Protein AF-A0A2M7X2M9-F1 (afdb_monomer)

InterPro domains:
  IPR012947 Threonyl/alanyl tRNA synthetase, SAD [PF07973] (38-74)
  IPR018163 Threonyl/alanyl tRNA synthetase, class II-like, putative editing domain superfamily [SSF55186] (1-74)
  IPR050058 Alanine--tRNA ligase [PTHR11777] (1-74)

Organism: NCBI:txid1975079

Structure (mmCIF, N/CA/C/O backbone):
data_AF-A0A2M7X2M9-F1
#
_entry.id   AF-A0A2M7X2M9-F1
#
loop_
_atom_site.group_PDB
_atom_site.id
_atom_site.type_symbol
_atom_site.label_atom_id
_atom_site.label_alt_id
_atom_site.label_comp_id
_atom_site.label_asym_id
_atom_site.label_entity_id
_atom_site.label_seq_id
_atom_site.pdbx_PDB_ins_code
_atom_site.Cartn_x
_atom_site.Cartn_y
_atom_site.Cartn_z
_atom_site.occupancy
_atom_site.B_iso_or_equiv
_atom_site.auth_seq_id
_atom_site.auth_comp_id
_atom_site.auth_asym_id
_atom_site.auth_atom_id
_atom_site.pdbx_PDB_model_num
ATOM 1 N N . VAL A 1 1 ? 12.299 -2.708 -2.261 1.00 92.75 1 VAL A N 1
ATOM 2 C CA . VAL A 1 1 ? 11.190 -2.300 -3.164 1.00 92.75 1 VAL A CA 1
ATOM 3 C C . VAL A 1 1 ? 11.053 -3.252 -4.346 1.00 92.75 1 VAL A C 1
ATOM 5 O O . VAL A 1 1 ? 10.059 -3.960 -4.395 1.00 92.75 1 VAL A O 1
ATOM 8 N N . ASN A 1 2 ? 12.056 -3.367 -5.229 1.00 96.62 2 ASN A N 1
ATOM 9 C CA . ASN A 1 2 ? 11.970 -4.240 -6.414 1.00 96.62 2 ASN A CA 1
ATOM 10 C C . ASN A 1 2 ? 11.634 -5.713 -6.115 1.00 96.62 2 ASN A C 1
ATOM 12 O O . ASN A 1 2 ? 10.916 -6.330 -6.890 1.00 96.62 2 ASN A O 1
ATOM 16 N N . GLU A 1 3 ? 12.091 -6.280 -4.993 1.00 96.94 3 GLU A N 1
ATOM 17 C CA . GLU A 1 3 ? 11.694 -7.643 -4.592 1.00 96.94 3 GLU A CA 1
ATOM 18 C C . GLU A 1 3 ? 10.186 -7.789 -4.364 1.00 96.94 3 GLU A C 1
ATOM 20 O O . GLU A 1 3 ? 9.605 -8.799 -4.742 1.00 96.94 3 GLU A O 1
ATOM 25 N N . LYS A 1 4 ? 9.536 -6.775 -3.780 1.00 95.81 4 LYS A N 1
ATOM 26 C CA . LYS A 1 4 ? 8.089 -6.795 -3.531 1.00 95.81 4 LYS A CA 1
ATOM 27 C C . LYS A 1 4 ? 7.293 -6.526 -4.801 1.00 95.81 4 LYS A C 1
ATOM 29 O O . LYS A 1 4 ? 6.285 -7.182 -5.001 1.00 95.81 4 LYS A O 1
ATOM 34 N N . ILE A 1 5 ? 7.801 -5.668 -5.689 1.00 95.88 5 ILE A N 1
ATOM 35 C CA . ILE A 1 5 ? 7.250 -5.488 -7.042 1.00 95.88 5 ILE A CA 1
ATOM 36 C C . ILE A 1 5 ? 7.201 -6.836 -7.773 1.00 95.88 5 ILE A C 1
ATOM 38 O O . ILE A 1 5 ? 6.136 -7.239 -8.227 1.00 95.88 5 ILE A O 1
ATOM 42 N N . LYS A 1 6 ? 8.317 -7.579 -7.783 1.00 96.69 6 LYS A N 1
ATOM 43 C CA . LYS A 1 6 ? 8.418 -8.912 -8.406 1.00 96.69 6 LYS A CA 1
ATOM 44 C C . LYS A 1 6 ? 7.563 -9.992 -7.738 1.00 96.69 6 LYS A C 1
ATOM 46 O O . LYS A 1 6 ? 7.297 -11.013 -8.361 1.00 96.69 6 LYS A O 1
ATOM 51 N N . ALA A 1 7 ? 7.172 -9.795 -6.480 1.00 96.25 7 ALA 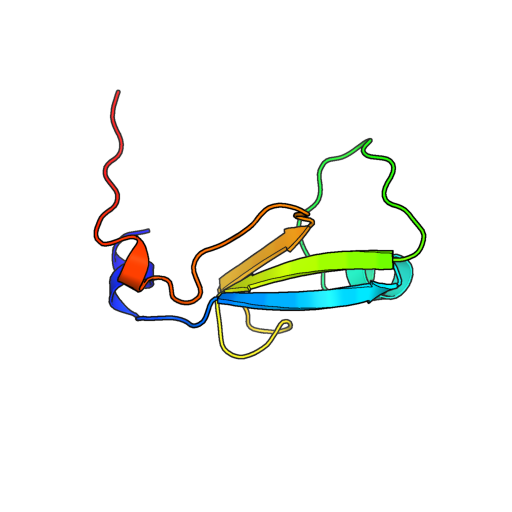A N 1
ATOM 52 C CA . ALA A 1 7 ? 6.311 -10.725 -5.755 1.00 96.25 7 ALA A CA 1
ATOM 53 C C . ALA A 1 7 ? 4.828 -10.609 -6.154 1.00 96.25 7 ALA A C 1
ATOM 55 O O . ALA A 1 7 ? 4.032 -11.419 -5.691 1.00 96.25 7 ALA A O 1
ATOM 56 N N . ASN A 1 8 ? 4.464 -9.641 -7.008 1.00 96.44 8 ASN A N 1
ATOM 57 C CA . ASN A 1 8 ? 3.117 -9.463 -7.561 1.00 96.44 8 ASN A CA 1
ATOM 58 C C . ASN A 1 8 ? 2.020 -9.424 -6.481 1.00 96.44 8 ASN A C 1
ATOM 60 O O . ASN A 1 8 ? 0.983 -10.081 -6.599 1.00 96.44 8 ASN A O 1
ATOM 64 N N . LEU A 1 9 ? 2.263 -8.680 -5.401 1.00 97.19 9 LEU A N 1
ATOM 65 C CA . LEU A 1 9 ? 1.351 -8.613 -4.266 1.00 97.19 9 LEU A CA 1
ATOM 66 C C . LEU A 1 9 ? 0.105 -7.786 -4.620 1.00 97.19 9 LEU A C 1
ATOM 68 O O . LEU A 1 9 ? 0.235 -6.732 -5.254 1.00 97.19 9 LEU A O 1
ATOM 72 N N . PRO A 1 10 ? -1.093 -8.211 -4.185 1.00 97.25 10 PRO A N 1
ATOM 73 C CA . PRO A 1 10 ? -2.301 -7.422 -4.369 1.00 97.25 10 PRO A CA 1
ATOM 74 C C . PRO A 1 10 ? -2.240 -6.148 -3.524 1.00 97.25 10 PRO A C 1
ATOM 76 O O . PRO A 1 10 ? -1.744 -6.152 -2.393 1.00 97.25 10 PRO A O 1
ATOM 79 N N . VAL A 1 11 ? -2.764 -5.060 -4.076 1.00 97.56 11 VAL A N 1
ATOM 80 C CA . VAL A 1 11 ? -2.963 -3.797 -3.369 1.00 97.56 11 VAL A CA 1
ATOM 81 C C . VAL A 1 11 ? -4.453 -3.639 -3.132 1.00 97.56 11 VAL A C 1
ATOM 83 O O . VAL A 1 11 ? -5.252 -3.576 -4.063 1.00 97.56 11 VAL A O 1
ATOM 86 N N . ASN A 1 12 ? -4.826 -3.599 -1.864 1.00 96.69 12 ASN A N 1
ATOM 87 C CA . ASN A 1 12 ? -6.208 -3.643 -1.432 1.00 96.69 12 ASN A CA 1
ATOM 88 C C . ASN A 1 12 ? -6.593 -2.340 -0.741 1.00 96.69 12 ASN A C 1
ATOM 90 O O . ASN A 1 12 ? -5.769 -1.689 -0.097 1.00 96.69 12 ASN A O 1
ATOM 94 N N . LYS A 1 13 ? -7.878 -1.994 -0.843 1.00 95.75 13 LYS A N 1
ATOM 95 C CA . LYS A 1 13 ? -8.481 -0.847 -0.169 1.00 95.75 13 LYS A CA 1
ATOM 96 C C . LYS A 1 13 ? -9.619 -1.313 0.714 1.00 95.75 13 LYS A C 1
ATOM 98 O O . LYS A 1 13 ? -10.499 -2.042 0.262 1.00 95.75 13 LYS A O 1
ATOM 103 N N . ILE A 1 14 ? -9.649 -0.813 1.938 1.00 94.44 14 ILE A N 1
ATOM 104 C CA . ILE A 1 14 ? -10.787 -0.981 2.839 1.00 94.44 14 ILE A CA 1
ATOM 105 C C . ILE A 1 14 ? -11.144 0.345 3.487 1.00 94.44 14 ILE A C 1
ATOM 107 O O . ILE A 1 14 ? -10.285 1.190 3.730 1.00 94.44 14 ILE A O 1
ATOM 111 N N . ILE A 1 15 ? -12.433 0.520 3.748 1.00 93.88 15 ILE A N 1
ATOM 112 C CA . ILE A 1 15 ? -12.963 1.668 4.474 1.00 93.88 15 ILE A CA 1
ATOM 113 C C . ILE A 1 15 ? -13.471 1.144 5.806 1.00 9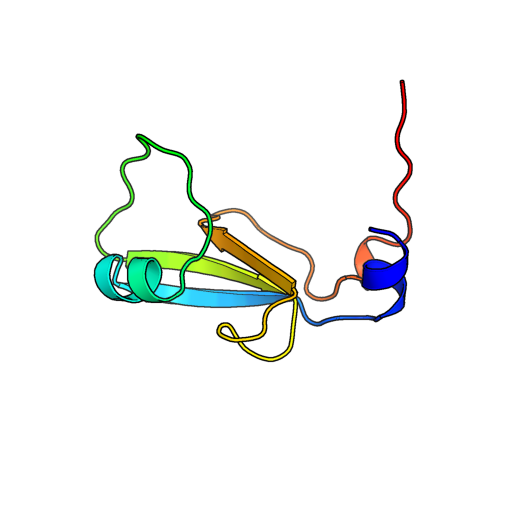3.88 15 ILE A C 1
ATOM 115 O O . ILE A 1 15 ? -14.270 0.210 5.840 1.00 93.88 15 ILE A O 1
ATOM 119 N N . MET A 1 16 ? -13.004 1.735 6.897 1.00 93.25 16 MET A N 1
ATOM 120 C CA . MET A 1 16 ? -13.436 1.361 8.239 1.00 93.25 16 MET A CA 1
ATOM 121 C C . MET A 1 16 ? -13.505 2.580 9.146 1.00 93.25 16 MET A C 1
ATOM 123 O O . MET A 1 16 ? -13.084 3.677 8.771 1.00 93.25 16 MET A O 1
ATOM 127 N N . LYS A 1 17 ? -14.061 2.392 10.344 1.00 93.62 17 LYS A N 1
ATOM 128 C CA . LYS A 1 17 ? -14.059 3.440 11.360 1.00 93.62 17 LYS A CA 1
ATOM 129 C C . LYS A 1 17 ? -12.632 3.7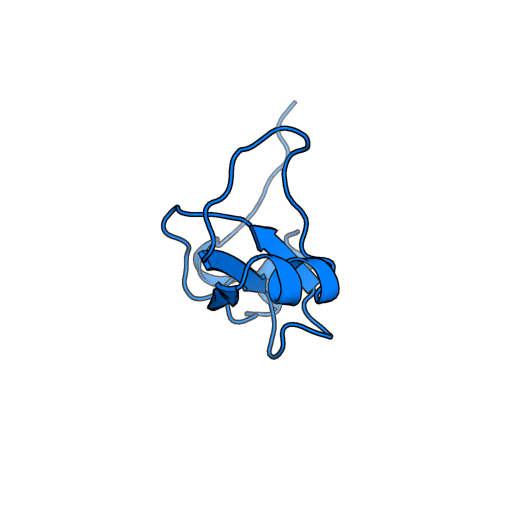49 11.783 1.00 93.62 17 LYS A C 1
ATOM 131 O O . LYS A 1 17 ? -11.814 2.839 11.899 1.00 93.62 17 LYS A O 1
ATOM 136 N N . LYS A 1 18 ? -12.357 5.019 12.065 1.00 88.88 18 LYS A N 1
ATOM 137 C CA . LYS A 1 18 ? -11.039 5.470 12.516 1.00 88.88 18 LYS A CA 1
ATOM 138 C C . LYS A 1 18 ? -10.529 4.667 13.719 1.00 88.88 18 LYS A C 1
ATOM 140 O O . LYS A 1 18 ? -9.393 4.214 13.697 1.00 88.88 18 LYS A O 1
ATOM 145 N N . GLU A 1 19 ? -11.392 4.410 14.699 1.00 88.62 19 GLU A N 1
ATOM 146 C CA . GLU A 1 19 ? -11.042 3.646 15.905 1.00 88.62 19 GLU A CA 1
ATOM 147 C C . GLU A 1 19 ? -10.603 2.205 15.600 1.00 88.62 19 GLU A C 1
ATOM 149 O O . GLU A 1 19 ? -9.729 1.659 16.270 1.00 88.62 19 GLU A O 1
ATOM 154 N N . ASP A 1 20 ? -11.204 1.568 14.592 1.00 90.50 20 ASP A N 1
ATOM 155 C CA . ASP A 1 20 ? -10.815 0.222 14.165 1.00 90.50 20 ASP A CA 1
ATOM 156 C C . ASP A 1 20 ? -9.555 0.264 13.301 1.00 90.50 20 ASP A C 1
ATOM 158 O O . ASP A 1 20 ? -8.683 -0.592 13.442 1.00 90.50 20 ASP A O 1
ATOM 162 N N . ALA A 1 21 ? -9.410 1.306 12.480 1.00 90.06 21 ALA A N 1
ATOM 163 C CA . ALA A 1 21 ? -8.219 1.553 11.681 1.00 90.06 21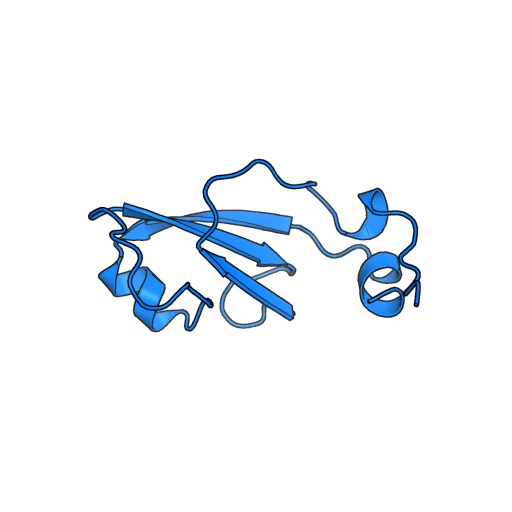 ALA A CA 1
ATOM 164 C C . ALA A 1 21 ? -6.969 1.720 12.547 1.00 90.06 21 ALA A C 1
ATOM 166 O O . ALA A 1 21 ? -5.932 1.135 12.236 1.00 90.06 21 ALA A O 1
ATOM 167 N N . GLU A 1 22 ? -7.074 2.430 13.670 1.00 87.38 22 GLU A N 1
ATOM 168 C CA . GLU A 1 22 ? -5.957 2.627 14.599 1.00 87.38 22 GLU A CA 1
ATOM 169 C C . GLU A 1 22 ? -5.453 1.290 15.167 1.00 87.38 22 GLU A C 1
ATOM 171 O O . GLU A 1 22 ? -4.247 1.082 15.301 1.00 87.38 22 GLU A O 1
ATOM 176 N N . LYS A 1 23 ? -6.354 0.324 15.397 1.00 90.19 23 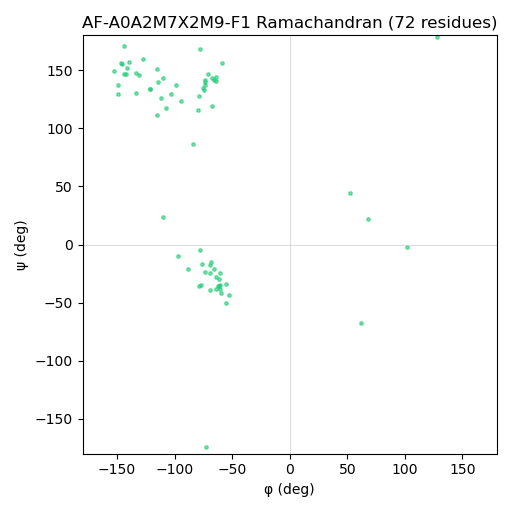LYS A N 1
ATOM 177 C CA . LYS A 1 23 ? -5.992 -1.026 15.869 1.00 90.19 23 LYS A CA 1
ATOM 178 C C . LYS A 1 23 ? -5.246 -1.841 14.817 1.00 90.19 23 LYS A C 1
ATOM 180 O O . LYS A 1 23 ? -4.493 -2.742 15.175 1.00 90.19 23 LYS A O 1
ATOM 185 N N . THR A 1 24 ? -5.424 -1.534 13.530 1.00 88.69 24 THR A N 1
ATOM 186 C CA . THR A 1 24 ? -4.696 -2.227 12.458 1.00 88.69 24 THR A CA 1
ATOM 187 C C . THR A 1 24 ? -3.208 -1.886 12.454 1.00 88.69 24 THR A C 1
ATOM 189 O O . THR A 1 24 ? -2.432 -2.606 11.831 1.00 88.69 24 THR A O 1
ATOM 192 N N . GLY A 1 25 ? -2.789 -0.801 13.116 1.00 88.88 25 GLY A N 1
ATOM 193 C CA . GLY A 1 25 ? -1.411 -0.315 13.073 1.00 88.88 25 GLY A CA 1
ATOM 194 C C . GLY A 1 25 ? -1.002 0.237 11.704 1.00 88.88 25 GLY A C 1
ATOM 195 O O . GLY A 1 25 ? 0.186 0.249 11.384 1.00 88.88 25 GLY A O 1
ATOM 196 N N . ALA A 1 26 ? -1.967 0.636 10.868 1.00 90.00 26 ALA A N 1
ATOM 197 C CA . ALA A 1 26 ? -1.683 1.334 9.619 1.00 90.00 26 ALA A CA 1
ATOM 198 C C . ALA A 1 26 ? -1.036 2.699 9.892 1.00 90.00 26 ALA A C 1
ATOM 200 O O . ALA A 1 26 ? -1.406 3.406 10.829 1.00 90.00 26 ALA A O 1
ATOM 201 N N . LEU A 1 27 ? -0.052 3.065 9.069 1.00 89.19 27 LEU A N 1
ATOM 202 C CA . LEU A 1 27 ? 0.657 4.331 9.219 1.00 89.19 27 LEU A CA 1
ATOM 203 C C . LEU A 1 27 ? -0.222 5.498 8.768 1.00 89.19 27 LEU A C 1
ATOM 205 O O . LEU A 1 27 ? -0.876 5.440 7.728 1.00 89.19 27 LEU A O 1
ATOM 209 N N . HIS A 1 28 ? -0.195 6.578 9.537 1.00 86.81 28 HIS A N 1
ATOM 210 C CA . HIS A 1 28 ? -0.876 7.830 9.227 1.00 86.81 28 HIS A CA 1
ATOM 211 C C . HIS A 1 28 ? 0.008 9.022 9.600 1.00 86.81 28 HIS A C 1
ATOM 213 O O . HIS A 1 28 ? 0.873 8.910 10.480 1.00 86.81 28 HIS A O 1
ATOM 219 N N . PHE A 1 29 ? -0.218 10.179 8.981 1.00 78.69 29 PHE A N 1
ATOM 220 C CA . PHE A 1 29 ? 0.503 11.392 9.351 1.00 78.69 29 PHE A CA 1
ATOM 221 C C . PHE A 1 29 ? -0.013 11.963 10.675 1.00 78.69 29 PHE A C 1
ATOM 223 O O . PHE A 1 29 ? -1.215 12.106 10.906 1.00 78.69 29 PHE A O 1
ATOM 230 N N . PHE A 1 30 ? 0.922 12.312 11.558 1.00 63.28 30 PHE A N 1
ATOM 231 C CA . PHE A 1 30 ? 0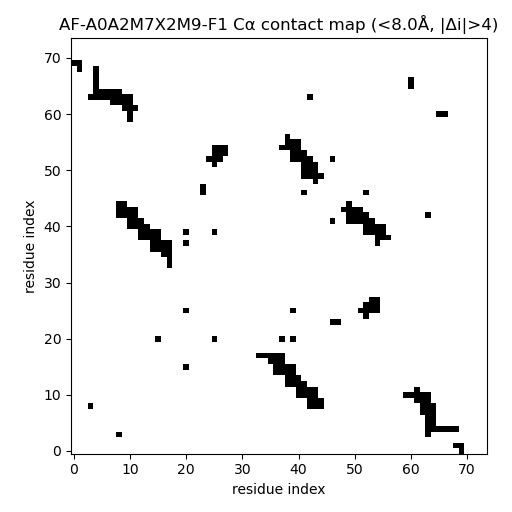.610 12.937 12.839 1.00 63.28 30 PHE A CA 1
ATOM 232 C C . PHE A 1 30 ? 0.050 14.347 12.592 1.00 63.28 30 PHE A C 1
ATOM 234 O O . PHE A 1 30 ? 0.736 15.194 12.025 1.00 63.28 30 PHE A O 1
ATOM 241 N N . GLY A 1 31 ? -1.192 14.603 13.012 1.00 64.75 31 GLY A N 1
ATOM 242 C CA . GLY A 1 31 ? -1.837 15.918 12.890 1.00 64.75 31 GLY A CA 1
ATOM 243 C C . GLY A 1 31 ? -2.851 16.069 11.750 1.00 64.75 31 GLY A C 1
ATOM 244 O O . GLY A 1 31 ? -3.492 17.117 11.668 1.00 64.75 31 GLY A O 1
ATOM 245 N N . GLU A 1 32 ? -3.066 15.048 10.914 1.00 67.50 32 GLU A N 1
ATOM 246 C CA . GLU A 1 32 ? -4.165 15.074 9.942 1.00 67.50 32 GLU A CA 1
ATOM 247 C C . GLU A 1 32 ? -5.527 14.824 10.609 1.00 67.50 32 GLU A C 1
ATOM 249 O O . GLU A 1 32 ? -5.711 13.911 11.423 1.00 67.50 32 GLU A O 1
ATOM 254 N N . LYS A 1 33 ? -6.521 15.643 10.246 1.00 73.75 33 LYS A N 1
ATOM 255 C CA . LYS A 1 33 ? -7.911 15.445 10.668 1.00 73.75 33 LYS A CA 1
ATOM 256 C C . LYS A 1 33 ? -8.594 14.449 9.737 1.00 73.75 33 LYS A C 1
ATOM 258 O O . LYS A 1 33 ? -9.253 14.835 8.778 1.00 73.75 33 LYS A O 1
ATOM 263 N N . TYR A 1 34 ? -8.456 13.168 10.050 1.00 80.88 34 TYR A N 1
ATOM 264 C CA . TYR A 1 34 ? -9.297 12.132 9.459 1.00 80.88 34 TYR A CA 1
ATOM 265 C C . TYR A 1 34 ? -10.716 12.179 10.046 1.00 80.88 34 TYR A C 1
ATOM 267 O O . TYR A 1 34 ? -10.877 12.428 11.245 1.00 80.88 34 TYR A O 1
ATOM 275 N N . GLY A 1 35 ? -11.728 11.944 9.205 1.00 83.62 35 GLY A N 1
ATOM 276 C CA . GLY A 1 35 ? -13.127 11.815 9.631 1.00 83.62 35 GLY A CA 1
ATOM 277 C C . GLY A 1 35 ? -13.412 10.501 10.370 1.00 83.62 35 GLY A C 1
ATOM 278 O O . GLY A 1 35 ? -12.502 9.712 10.626 1.00 83.62 35 GLY A O 1
ATOM 279 N N . ASP A 1 36 ? -14.686 10.245 10.688 1.00 88.06 36 ASP A N 1
ATOM 280 C CA . ASP A 1 36 ? -15.116 9.023 11.393 1.00 88.06 36 ASP A CA 1
ATOM 281 C C . ASP A 1 36 ? -14.803 7.737 10.621 1.00 88.06 36 ASP A C 1
ATOM 283 O O . ASP A 1 36 ? -14.567 6.685 11.217 1.00 88.06 36 ASP A O 1
ATOM 287 N N . GLN A 1 37 ? -14.782 7.821 9.290 1.00 91.44 37 GLN A N 1
ATOM 288 C CA . GLN A 1 37 ? -14.376 6.742 8.399 1.00 91.44 37 GLN A CA 1
ATOM 289 C C . GLN A 1 37 ? -13.107 7.114 7.644 1.00 91.44 37 GLN A C 1
ATOM 291 O O . GLN A 1 37 ? -12.950 8.239 7.168 1.00 91.44 37 GLN A O 1
ATOM 296 N N . VAL A 1 38 ? -12.223 6.132 7.504 1.00 92.44 38 VAL A N 1
ATOM 297 C CA . VAL A 1 38 ? -10.925 6.274 6.849 1.00 92.44 38 VAL A CA 1
ATOM 298 C C . VAL A 1 38 ? -10.715 5.160 5.843 1.00 92.44 38 VAL A C 1
ATOM 300 O O . VAL A 1 38 ? -11.165 4.030 6.044 1.00 92.44 38 VAL A O 1
ATOM 303 N N . SER A 1 39 ? -10.024 5.482 4.754 1.00 93.44 39 SER A N 1
ATOM 304 C CA . SER A 1 39 ? -9.555 4.497 3.790 1.00 93.44 39 SER A CA 1
ATOM 305 C C . SER A 1 39 ? -8.130 4.078 4.114 1.00 93.44 39 SER A C 1
ATOM 307 O O . SER A 1 39 ? -7.220 4.907 4.158 1.00 93.44 39 SER A O 1
ATOM 309 N N . ILE A 1 40 ? -7.952 2.775 4.297 1.00 94.06 40 ILE A N 1
ATOM 310 C CA . ILE A 1 40 ? -6.646 2.143 4.428 1.00 94.06 40 ILE A CA 1
ATOM 311 C C . ILE A 1 40 ? -6.330 1.451 3.113 1.00 94.06 40 ILE A C 1
ATOM 313 O O . ILE A 1 40 ? -7.135 0.656 2.615 1.00 94.06 40 ILE A O 1
ATOM 317 N N . TYR A 1 41 ? -5.142 1.725 2.591 1.00 96.25 41 TYR A N 1
ATOM 318 C CA . TYR A 1 41 ? -4.525 0.904 1.563 1.00 96.25 41 TYR A CA 1
ATOM 319 C C . TYR A 1 41 ? -3.518 -0.033 2.202 1.00 96.25 41 TYR A C 1
ATOM 321 O O . TYR A 1 41 ? -2.759 0.375 3.079 1.00 96.25 41 TYR A O 1
ATOM 329 N N . TYR A 1 42 ? -3.506 -1.288 1.768 1.00 96.69 42 TYR A N 1
ATOM 330 C CA . TYR A 1 42 ? -2.536 -2.272 2.228 1.00 96.69 42 TYR A CA 1
ATOM 331 C C . TYR A 1 42 ? -2.072 -3.180 1.093 1.00 96.69 42 TYR A C 1
ATOM 333 O O . TYR A 1 42 ? -2.788 -3.401 0.119 1.00 96.69 42 TYR A O 1
ATOM 341 N N . ILE A 1 43 ? -0.849 -3.691 1.219 1.00 97.31 43 ILE A N 1
ATOM 342 C CA . ILE A 1 43 ? -0.177 -4.497 0.196 1.00 97.31 43 ILE A CA 1
ATOM 343 C C . ILE A 1 43 ? 0.028 -5.913 0.735 1.00 97.31 43 ILE A C 1
ATOM 345 O O . ILE A 1 43 ? 0.832 -6.114 1.648 1.00 97.31 43 ILE A O 1
ATOM 349 N N . GLY A 1 44 ? -0.678 -6.887 0.163 1.00 95.06 44 GLY A N 1
ATOM 350 C CA . GLY A 1 44 ? -0.712 -8.285 0.605 1.00 95.06 44 GLY A CA 1
ATOM 351 C C . GLY A 1 44 ? -2.136 -8.812 0.806 1.00 95.06 44 GLY A C 1
ATOM 352 O O . GLY A 1 44 ? -3.109 -8.082 0.628 1.00 95.06 44 GLY A O 1
ATOM 353 N N . ASP A 1 45 ? -2.256 -10.088 1.177 1.00 93.00 45 ASP A N 1
ATOM 354 C CA . ASP A 1 45 ? -3.542 -10.805 1.216 1.00 93.00 45 ASP A CA 1
ATOM 355 C C . ASP A 1 45 ? -4.465 -10.402 2.375 1.00 93.00 45 ASP A C 1
ATOM 357 O O . ASP A 1 45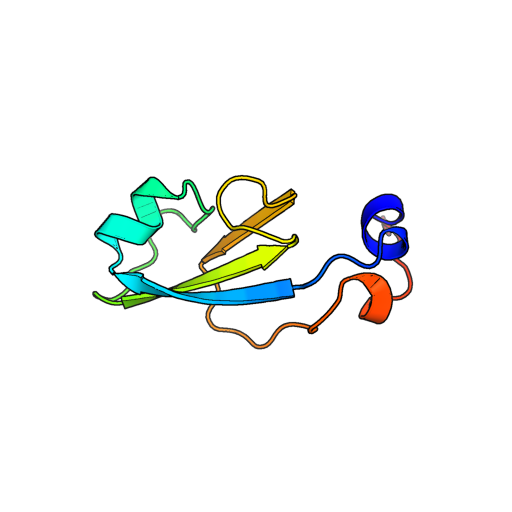 ? -5.677 -10.586 2.304 1.00 93.00 45 ASP A O 1
ATOM 361 N N . SER A 1 46 ? -3.909 -9.862 3.462 1.00 92.38 46 SER A N 1
ATOM 362 C CA . SER A 1 46 ? -4.675 -9.419 4.632 1.00 92.38 46 SER A CA 1
ATOM 363 C C . SER A 1 46 ? -4.038 -8.191 5.271 1.00 92.38 46 SER A C 1
ATOM 365 O O . SER A 1 46 ? -2.832 -7.983 5.159 1.00 92.38 46 SER A O 1
ATOM 367 N N . VAL A 1 47 ? -4.842 -7.396 5.975 1.00 89.88 47 VAL A N 1
ATOM 368 C CA . VAL A 1 47 ? -4.385 -6.213 6.726 1.00 89.88 47 VAL A CA 1
ATOM 369 C C . VAL A 1 47 ? -3.414 -6.573 7.846 1.00 89.88 47 VAL A C 1
ATOM 371 O O . VAL A 1 47 ? -2.480 -5.817 8.130 1.00 89.88 47 VAL A O 1
ATOM 374 N N . ASP A 1 48 ? -3.624 -7.715 8.497 1.00 89.12 48 ASP A N 1
ATOM 375 C CA . ASP A 1 48 ? -2.830 -8.132 9.652 1.00 89.12 48 ASP A CA 1
ATOM 376 C C . ASP A 1 48 ? -1.399 -8.501 9.252 1.00 89.12 48 ASP A C 1
ATOM 378 O O . ASP A 1 48 ? -0.455 -8.114 9.939 1.00 89.12 48 ASP A O 1
ATOM 382 N N . ASN A 1 49 ? -1.235 -9.161 8.100 1.00 90.94 49 ASN A N 1
ATOM 383 C CA . ASN A 1 49 ? 0.061 -9.586 7.563 1.00 90.94 49 ASN A CA 1
ATOM 384 C C . ASN A 1 49 ? 0.482 -8.804 6.301 1.00 90.94 49 ASN A C 1
ATOM 386 O O . ASN A 1 49 ? 1.242 -9.302 5.468 1.00 90.94 49 ASN A O 1
ATOM 390 N N . ALA A 1 50 ? -0.037 -7.588 6.120 1.00 94.44 50 ALA A N 1
ATOM 391 C CA . ALA A 1 50 ? 0.327 -6.749 4.986 1.00 94.44 50 ALA A CA 1
ATOM 392 C C . ALA A 1 50 ? 1.799 -6.326 5.071 1.00 94.44 50 ALA A C 1
ATOM 394 O O . ALA A 1 50 ? 2.299 -5.965 6.136 1.00 94.44 50 ALA A O 1
ATOM 395 N N . TRP A 1 51 ? 2.481 -6.292 3.926 1.00 94.88 51 TRP A N 1
ATOM 396 C CA . TRP A 1 51 ? 3.847 -5.774 3.841 1.00 94.88 51 TRP A CA 1
ATOM 397 C C . TRP A 1 51 ? 3.912 -4.277 4.170 1.00 94.88 51 TRP A C 1
ATOM 399 O O . TRP A 1 51 ? 4.860 -3.817 4.802 1.00 94.88 51 TRP A O 1
ATOM 409 N N . SER A 1 52 ? 2.904 -3.529 3.726 1.00 94.81 52 SER A N 1
ATOM 410 C CA . SER A 1 52 ? 2.709 -2.117 4.042 1.00 94.81 52 SER A CA 1
ATOM 411 C C . SER A 1 52 ? 1.220 -1.836 4.169 1.00 94.81 52 SER A C 1
ATOM 413 O O . SER A 1 52 ? 0.417 -2.464 3.474 1.00 94.81 52 SER A O 1
ATOM 415 N N . LYS A 1 53 ? 0.863 -0.903 5.050 1.00 95.25 53 LYS A N 1
ATOM 416 C CA . LYS A 1 53 ? -0.502 -0.425 5.266 1.00 95.25 53 LYS A CA 1
ATOM 417 C C . LYS A 1 53 ? -0.485 1.031 5.711 1.00 95.25 53 LYS A C 1
ATOM 419 O O . LYS A 1 53 ? 0.236 1.380 6.647 1.00 95.25 53 LYS A O 1
ATOM 424 N N . GLU A 1 54 ? -1.278 1.864 5.054 1.00 94.44 54 GLU A N 1
ATOM 425 C CA . GLU A 1 54 ? -1.312 3.305 5.296 1.00 94.44 54 GLU A CA 1
ATOM 426 C C . GLU A 1 54 ? -2.704 3.903 5.091 1.00 94.44 54 GLU A C 1
ATOM 428 O O . GLU A 1 54 ? -3.538 3.374 4.351 1.00 94.44 54 GLU A O 1
ATOM 433 N N . TYR A 1 55 ? -2.935 5.039 5.737 1.00 93.75 55 TYR A N 1
ATOM 434 C CA . TYR A 1 55 ? -4.104 5.874 5.514 1.00 93.75 55 TYR A CA 1
ATOM 435 C C . TYR A 1 55 ? -3.864 6.688 4.244 1.00 93.75 55 TYR A C 1
ATOM 437 O O . TYR A 1 55 ? -2.969 7.527 4.198 1.00 93.75 55 TYR A O 1
ATOM 445 N N . CYS A 1 56 ? -4.668 6.458 3.207 1.00 91.12 56 CYS A N 1
ATOM 446 C CA . CYS A 1 56 ? -4.563 7.214 1.963 1.00 91.12 56 CYS A CA 1
ATOM 447 C C . CYS A 1 56 ? -5.930 7.329 1.284 1.00 91.12 56 CYS A C 1
ATOM 449 O O . CYS A 1 56 ? -6.698 6.367 1.226 1.00 91.12 56 CYS A O 1
ATOM 451 N N . GLY A 1 57 ? -6.250 8.523 0.778 1.00 87.00 57 GLY A N 1
ATOM 452 C CA . GLY A 1 57 ? -7.483 8.804 0.032 1.00 87.00 57 GLY A CA 1
ATOM 453 C C . GLY A 1 57 ? -7.323 8.758 -1.491 1.00 87.00 57 GLY A C 1
ATOM 454 O O . GLY A 1 57 ? -8.322 8.805 -2.209 1.00 87.00 57 GLY A O 1
ATOM 455 N N . GLY A 1 58 ? -6.087 8.677 -1.988 1.00 87.44 58 GLY A N 1
ATOM 456 C CA . GLY A 1 58 ? -5.768 8.708 -3.414 1.00 87.44 58 GLY A CA 1
ATOM 457 C C . GLY A 1 58 ? -6.033 7.381 -4.135 1.00 87.44 58 GLY A C 1
ATOM 458 O O . GLY A 1 58 ? -6.297 6.361 -3.493 1.00 87.44 58 GLY A O 1
ATOM 459 N N . PRO A 1 59 ? -5.996 7.371 -5.477 1.00 92.75 59 PRO A N 1
ATOM 460 C CA . PRO A 1 59 ? -6.002 6.140 -6.261 1.00 92.75 59 PRO A CA 1
ATOM 461 C C . PRO A 1 59 ? -4.664 5.399 -6.125 1.00 92.75 59 PRO A C 1
ATOM 463 O O . PRO A 1 59 ? -3.612 6.026 -6.019 1.00 92.75 59 PRO A O 1
ATOM 466 N N . HIS A 1 60 ? -4.707 4.069 -6.159 1.00 95.19 60 HIS A N 1
ATOM 467 C CA . HIS A 1 60 ? -3.528 3.200 -6.180 1.00 95.19 60 HIS A CA 1
ATOM 468 C C . HIS A 1 60 ? -3.637 2.210 -7.346 1.00 95.19 60 HIS A C 1
ATOM 470 O O . HIS A 1 60 ? -4.731 1.946 -7.848 1.00 95.19 60 HIS A O 1
ATOM 476 N N . VAL A 1 61 ? -2.494 1.652 -7.748 1.00 96.06 61 VAL A N 1
ATOM 477 C CA . VAL A 1 61 ? -2.438 0.431 -8.566 1.00 96.06 61 VAL A CA 1
ATOM 478 C C . VAL A 1 61 ? -3.127 -0.725 -7.832 1.00 96.06 61 VAL A C 1
ATOM 480 O O . VAL A 1 61 ? -3.223 -0.702 -6.607 1.00 96.06 61 VAL A O 1
ATOM 483 N N . SER A 1 62 ? -3.600 -1.730 -8.566 1.00 96.56 62 SER A N 1
ATOM 484 C CA . SER A 1 62 ? -4.252 -2.925 -8.008 1.00 96.56 62 SER A CA 1
ATOM 485 C C . SER A 1 62 ? -3.249 -4.030 -7.661 1.00 96.56 62 SER A C 1
ATOM 487 O O . SER A 1 62 ? -3.543 -4.905 -6.846 1.00 96.56 62 SER A O 1
ATOM 489 N N . ASN A 1 63 ? -2.054 -4.009 -8.257 1.00 97.25 63 ASN A N 1
ATOM 490 C CA . ASN A 1 63 ? -0.985 -4.959 -7.963 1.00 97.25 63 ASN A CA 1
ATOM 491 C C . ASN A 1 63 ? 0.39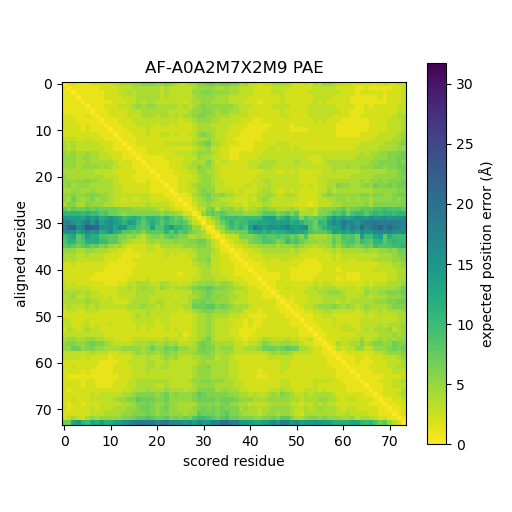4 -4.285 -7.981 1.00 97.25 63 ASN A C 1
ATOM 493 O O . ASN A 1 63 ? 0.656 -3.390 -8.782 1.00 97.25 63 ASN A O 1
ATOM 497 N N . THR A 1 64 ? 1.317 -4.746 -7.133 1.00 97.31 64 THR A N 1
ATOM 498 C CA . THR A 1 64 ? 2.685 -4.206 -7.104 1.00 97.31 64 THR A CA 1
ATOM 499 C C . THR A 1 64 ? 3.435 -4.385 -8.421 1.00 97.31 64 THR A C 1
ATOM 501 O O . THR A 1 64 ? 4.358 -3.619 -8.683 1.00 97.31 64 THR A O 1
ATOM 504 N N . SER A 1 65 ? 3.065 -5.367 -9.246 1.00 96.75 65 SER A N 1
ATOM 505 C CA . SER A 1 65 ? 3.678 -5.612 -10.555 1.00 96.75 65 SER A CA 1
ATOM 506 C C . SER A 1 65 ? 3.461 -4.466 -11.543 1.00 96.75 65 SER A C 1
ATOM 508 O O . SER A 1 65 ? 4.298 -4.247 -12.413 1.00 96.75 65 SER A O 1
ATOM 510 N N . GLU A 1 66 ? 2.370 -3.708 -11.394 1.00 97.44 66 GLU A N 1
ATOM 511 C CA . GLU A 1 66 ? 2.027 -2.571 -12.262 1.00 97.44 66 GLU A CA 1
ATOM 512 C C . GLU A 1 66 ? 2.994 -1.390 -12.094 1.00 97.44 66 GLU A C 1
ATOM 514 O O . GLU A 1 66 ? 3.044 -0.505 -12.938 1.00 97.44 66 GLU A O 1
ATOM 519 N N . VAL A 1 67 ? 3.790 -1.383 -11.019 1.00 95.69 67 VAL A N 1
ATOM 520 C CA . VAL A 1 67 ? 4.852 -0.389 -10.791 1.00 95.69 67 VAL A CA 1
ATOM 521 C C . VAL A 1 67 ? 6.084 -0.665 -11.669 1.00 95.69 67 VAL A C 1
ATOM 523 O O . VAL A 1 67 ? 6.921 0.217 -11.839 1.00 95.69 67 VAL A O 1
ATOM 526 N N . GLU A 1 68 ? 6.205 -1.875 -12.227 1.00 94.88 68 GLU A N 1
ATOM 527 C CA . GLU A 1 68 ? 7.289 -2.359 -13.095 1.00 94.88 68 GLU A CA 1
ATOM 528 C C . GLU A 1 68 ? 8.685 -2.376 -12.448 1.00 94.88 68 GLU A C 1
ATOM 530 O O . GLU A 1 68 ? 9.263 -3.441 -12.213 1.00 94.88 68 GLU A O 1
ATOM 535 N N . SER A 1 69 ? 9.263 -1.211 -12.155 1.00 95.31 69 SER A N 1
ATOM 536 C CA . SER A 1 69 ? 10.582 -1.101 -11.536 1.00 95.31 69 SER A CA 1
ATOM 537 C C . SER A 1 69 ? 10.745 0.181 -10.728 1.00 95.31 69 SER A C 1
ATOM 539 O O . SER A 1 69 ? 10.195 1.231 -11.041 1.00 95.31 69 SER A O 1
ATOM 541 N N . PHE A 1 70 ? 11.556 0.097 -9.679 1.00 96.38 70 PHE A N 1
ATOM 542 C CA . PHE A 1 70 ? 11.890 1.218 -8.815 1.00 96.38 70 PHE A CA 1
ATOM 543 C C . PHE A 1 70 ? 13.402 1.457 -8.804 1.00 96.38 70 PHE A C 1
ATOM 545 O O . PHE A 1 70 ? 14.192 0.525 -8.609 1.00 96.38 70 PHE A O 1
ATOM 552 N N . LYS A 1 71 ? 13.817 2.718 -8.952 1.00 96.44 71 LYS A N 1
ATOM 553 C CA . LYS A 1 71 ? 15.221 3.143 -8.894 1.00 96.44 71 LYS A CA 1
ATOM 554 C C . LYS A 1 71 ? 15.362 4.376 -8.007 1.00 96.44 71 LYS A C 1
ATOM 556 O O . LYS A 1 71 ? 14.659 5.360 -8.200 1.00 96.44 71 LYS A O 1
ATOM 561 N N . ILE A 1 72 ? 16.311 4.333 -7.074 1.00 96.25 72 ILE A N 1
ATOM 562 C CA . ILE A 1 72 ? 16.685 5.501 -6.269 1.00 96.25 72 ILE A CA 1
ATOM 563 C C . ILE A 1 72 ? 17.591 6.396 -7.118 1.00 96.25 72 ILE A C 1
ATOM 565 O O . ILE A 1 72 ? 18.585 5.923 -7.675 1.00 96.25 72 ILE A O 1
ATOM 569 N N . ILE A 1 73 ? 17.242 7.676 -7.209 1.00 94.38 73 ILE A N 1
ATOM 570 C CA . ILE A 1 73 ? 18.049 8.724 -7.843 1.00 94.38 73 ILE A CA 1
ATOM 571 C C . ILE A 1 73 ? 18.574 9.672 -6.757 1.00 94.38 73 ILE A C 1
ATOM 573 O O . ILE A 1 73 ? 17.892 9.881 -5.754 1.00 94.38 73 ILE A O 1
ATOM 577 N N . LYS A 1 74 ? 19.805 10.166 -6.925 1.00 82.75 74 LYS A N 1
ATOM 578 C CA 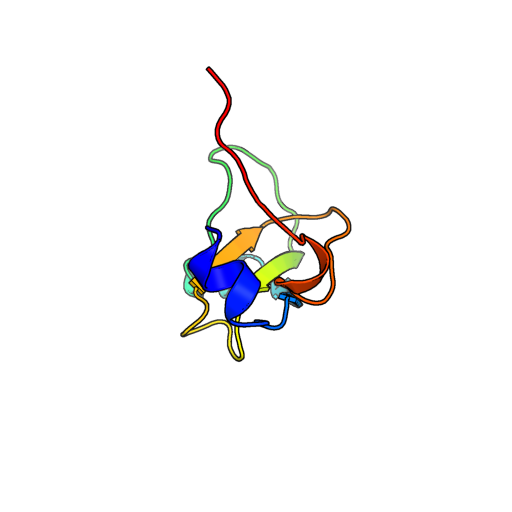. LYS A 1 74 ? 20.488 11.066 -5.985 1.00 82.75 74 LYS A CA 1
ATOM 579 C C . LYS A 1 74 ? 20.535 12.474 -6.552 1.00 82.75 74 LYS A C 1
ATOM 581 O O . LYS A 1 74 ? 20.818 12.575 -7.766 1.00 82.75 74 LYS A O 1
#

Radius of gyration: 13.32 Å; Cα contacts (8 Å, |Δi|>4): 115; chains: 1; bounding box: 36×27×29 Å

pLDDT: mean 91.53, std 7.15, range [63.28, 97.56]

Sequence (74 aa):
VNEKIKANLPVNKIIMKKEDAEKTGALHFFGEKYGDQVSIYYIGDSVDNAWSKEYCGGPHVSNTSEVESFKIIK

Foldseek 3Di:
DVVQLVVFWFKDKDKDAPVVVVVLVADEDPPDDDDRIFIKIFTHDDSNPTPHIHTDPDDDDGISPVVVDDDDDD

Solvent-accessible surface area (backbone atoms only — not comparable to full-atom values): 4562 Å² total; per-residue (Å²): 109,54,70,54,26,74,62,55,33,43,38,43,77,49,76,43,44,40,78,61,45,60,73,63,66,46,47,67,71,90,86,67,88,75,58,71,59,41,40,36,36,27,34,35,96,42,74,90,75,29,83,46,44,31,60,50,89,72,92,75,69,62,34,37,46,80,63,76,72,74,80,93,82,133

Secondary structure (DSSP, 8-state):
-HHHHHTT-BEEEEEEEHHHHHHTT-B--TT----SEEEEEEESS-STT-SEEEE--S---SBGGGG-------

Nearest PDB structures (foldseek):
  3wqy-assembly1_B  TM=7.663E-01  e=3.605E-02  Archaeoglobus fulgidus DSM 4304
  2yh9-assembly1_B  TM=4.847E-01  e=4.148E+00  Escherichia coli K-12

Mean predicted aligned error: 3.84 Å